Protein AF-A0A645E6X3-F1 (afdb_monomer_lite)

Secondary structure (DSSP, 8-state):
--HHHHHHHHHHHHHHTT--HHHHHHHHTS-HHHHHHHHTTSS-GGGS-HHHHHHH-TT-----TT-EE-STT-EE--------------HHHHHHHHHH-SSS-HHHHHHHHHHHT-

Sequence (118 aa):
MDIYEQITNALKAEWQSGRTQQEIADRAGVTNPYINNLLSGKRRPESMKLETLLKLFPHAQIDLQGAQLVGDHAVQIQGGNSGTVNSAVSREWAVDRILADSELTDAEKIKIIRVLRK

InterPro domains:
  IPR001387 Cro/C1-type, helix-turn-helix domain [PF01381] (16-57)
  IPR001387 Cro/C1-type, helix-turn-helix domain [PS50943] (18-64)
  IPR001387 Cro/C1-type, helix-turn-helix domain [cd00093] (16-56)
  IPR010982 Lambda repressor-like, DNA-binding domain superfamily [G3DSA:1.10.260.40] (1-66)
  IPR010982 Lambda repressor-like, DNA-binding domain superfamily [SSF47413] (15-57)

Organism: NCBI:txid1076179

Foldseek 3Di:
DDPQVVLLVLLVVVVVVVDDLCVLQVQLVHDSVVSVCSNVVVDGCVPDDPSSSCSNCVPDDDDQVPFDDDDDPDTDRDDDPPDDPPPDPDLVVVLVVLVPDPVDDPVRSVVVVVVSVD

Radius of gyration: 20.45 Å; chains: 1; bounding box: 43×23×58 Å

pLDDT: mean 73.43, std 16.66, range [37.56, 92.69]

Structure (mmCIF, N/CA/C/O backbone):
data_AF-A0A645E6X3-F1
#
_entry.id   AF-A0A645E6X3-F1
#
loop_
_atom_site.group_PDB
_atom_site.id
_atom_site.type_symbol
_atom_site.label_atom_id
_atom_site.label_alt_id
_atom_site.label_comp_id
_atom_site.label_asym_id
_atom_site.label_entity_id
_atom_site.label_seq_id
_atom_site.pdbx_PDB_ins_code
_atom_site.Cartn_x
_atom_site.Cartn_y
_atom_site.Cartn_z
_atom_site.occupancy
_atom_site.B_iso_or_equiv
_atom_site.auth_seq_id
_atom_site.auth_comp_id
_atom_site.auth_asym_id
_atom_site.auth_atom_id
_atom_site.pdbx_PDB_model_num
ATOM 1 N N . MET A 1 1 ? 6.957 14.369 -6.172 1.00 54.31 1 MET A N 1
ATOM 2 C CA . MET A 1 1 ? 5.930 13.976 -5.187 1.00 54.31 1 MET A CA 1
ATOM 3 C C . MET A 1 1 ? 6.526 12.834 -4.390 1.00 54.31 1 MET A C 1
ATOM 5 O O . MET A 1 1 ? 7.044 11.915 -5.015 1.00 54.31 1 MET A O 1
ATOM 9 N N . ASP A 1 2 ? 6.559 12.935 -3.065 1.00 78.31 2 ASP A N 1
ATOM 10 C CA . ASP A 1 2 ? 7.221 11.933 -2.225 1.00 78.31 2 ASP A CA 1
ATOM 11 C C . ASP A 1 2 ? 6.454 10.595 -2.242 1.00 78.31 2 ASP A C 1
ATOM 13 O O . ASP A 1 2 ? 5.223 10.571 -2.320 1.00 78.31 2 ASP A O 1
ATOM 17 N N . ILE A 1 3 ? 7.166 9.465 -2.218 1.00 72.06 3 ILE A N 1
ATOM 18 C CA . ILE A 1 3 ? 6.549 8.130 -2.307 1.00 72.06 3 ILE A CA 1
ATOM 19 C C . ILE A 1 3 ? 5.659 7.844 -1.091 1.00 72.06 3 ILE A C 1
ATOM 21 O O . ILE A 1 3 ? 4.606 7.219 -1.219 1.00 72.06 3 ILE A O 1
ATOM 25 N N . TYR A 1 4 ? 6.022 8.358 0.086 1.00 79.25 4 TYR A N 1
ATOM 26 C CA . TYR A 1 4 ? 5.243 8.157 1.306 1.00 79.25 4 TYR A CA 1
ATOM 27 C C . TYR A 1 4 ? 3.954 8.985 1.307 1.00 79.25 4 TYR A C 1
ATOM 29 O O . TYR A 1 4 ? 2.915 8.514 1.787 1.00 79.25 4 TYR A O 1
ATOM 37 N N . GLU A 1 5 ? 3.976 10.176 0.705 1.00 78.31 5 GLU A N 1
ATOM 38 C CA . GLU A 1 5 ? 2.762 10.952 0.436 1.00 78.31 5 GLU A CA 1
ATOM 39 C C . GLU A 1 5 ? 1.829 10.211 -0.524 1.00 78.31 5 GLU A C 1
ATOM 41 O O . GLU A 1 5 ? 0.629 10.125 -0.262 1.00 78.31 5 GLU A O 1
ATOM 46 N N . GLN A 1 6 ? 2.366 9.611 -1.591 1.00 80.19 6 GLN A N 1
ATOM 47 C CA . GLN A 1 6 ? 1.572 8.820 -2.539 1.00 80.19 6 GLN A CA 1
ATOM 48 C C . GLN A 1 6 ? 0.901 7.621 -1.861 1.00 80.19 6 GLN A C 1
ATOM 50 O O . GLN A 1 6 ? -0.301 7.420 -2.030 1.00 80.19 6 GLN A O 1
ATOM 55 N N . ILE A 1 7 ? 1.638 6.878 -1.029 1.00 82.88 7 ILE A N 1
ATOM 56 C CA . ILE A 1 7 ? 1.099 5.749 -0.253 1.00 82.88 7 ILE A CA 1
ATOM 57 C C . ILE A 1 7 ? -0.028 6.213 0.677 1.00 82.88 7 ILE A C 1
ATOM 59 O O . ILE A 1 7 ? -1.085 5.584 0.756 1.00 82.88 7 ILE A O 1
ATOM 63 N N . THR A 1 8 ? 0.174 7.336 1.366 1.00 85.25 8 THR A N 1
ATOM 64 C CA . THR A 1 8 ? -0.823 7.891 2.292 1.00 85.25 8 THR A CA 1
ATOM 65 C C . THR A 1 8 ? -2.080 8.346 1.553 1.00 85.25 8 THR A C 1
ATOM 67 O O . THR A 1 8 ? -3.195 8.079 2.001 1.00 85.25 8 THR A O 1
ATOM 70 N N . ASN A 1 9 ? -1.918 9.008 0.408 1.00 85.00 9 ASN A N 1
ATOM 71 C CA . ASN A 1 9 ? -3.029 9.475 -0.415 1.00 85.00 9 ASN A CA 1
ATOM 72 C C . ASN A 1 9 ? -3.814 8.309 -1.019 1.00 85.00 9 ASN A C 1
ATOM 74 O O . ASN A 1 9 ? -5.042 8.330 -0.983 1.00 85.00 9 ASN A O 1
ATOM 78 N N . ALA A 1 10 ? -3.129 7.265 -1.491 1.00 84.69 10 ALA A N 1
ATOM 79 C CA . ALA A 1 10 ? -3.769 6.054 -1.992 1.00 84.69 10 ALA A CA 1
ATOM 80 C C . ALA A 1 10 ? -4.579 5.345 -0.894 1.00 84.69 10 ALA A C 1
ATOM 82 O O . ALA A 1 10 ? -5.733 4.982 -1.114 1.00 84.69 10 ALA A O 1
ATOM 83 N N . LEU A 1 11 ? -4.020 5.228 0.318 1.00 86.69 11 LEU A N 1
ATOM 84 C CA . LEU A 1 11 ? -4.722 4.647 1.466 1.00 86.69 11 LEU A CA 1
ATOM 85 C C . LEU A 1 11 ? -5.968 5.464 1.857 1.00 86.69 11 LEU A C 1
ATOM 87 O O . LEU A 1 11 ? -7.019 4.899 2.159 1.00 86.69 11 LEU A O 1
ATOM 91 N N . LYS A 1 12 ? -5.871 6.800 1.832 1.00 88.44 12 LYS A N 1
ATOM 92 C CA . LYS A 1 12 ? -7.009 7.696 2.096 1.00 88.44 12 LYS A CA 1
ATOM 93 C C . LYS A 1 12 ? -8.085 7.590 1.020 1.00 88.44 12 LYS A C 1
ATOM 95 O O . LYS A 1 12 ? -9.257 7.527 1.372 1.00 88.44 12 LYS A O 1
ATOM 100 N N . ALA A 1 13 ? -7.703 7.541 -0.255 1.00 85.94 13 ALA A N 1
ATOM 101 C CA . ALA A 1 13 ? -8.637 7.379 -1.366 1.00 85.94 13 ALA A CA 1
ATOM 102 C C . ALA A 1 13 ? -9.399 6.049 -1.262 1.00 85.94 13 ALA A C 1
ATOM 104 O O . ALA A 1 13 ? -10.610 5.999 -1.463 1.00 85.94 13 ALA A O 1
ATOM 105 N N . GLU A 1 14 ? -8.712 4.978 -0.868 1.00 82.31 14 GLU A N 1
ATOM 106 C CA . GLU A 1 14 ? -9.339 3.679 -0.656 1.00 82.31 14 GLU A CA 1
ATOM 107 C C . GLU A 1 14 ? -10.328 3.688 0.519 1.00 82.31 14 GLU A C 1
ATOM 109 O O . GLU A 1 14 ? -11.434 3.161 0.397 1.00 82.31 14 GLU A O 1
ATOM 114 N N . TRP A 1 15 ? -9.992 4.353 1.625 1.00 84.00 15 TRP A N 1
ATOM 115 C CA . TRP A 1 15 ? -10.933 4.558 2.729 1.00 84.00 15 TRP A CA 1
ATOM 116 C C . TRP A 1 15 ? -12.142 5.416 2.308 1.00 84.00 15 TRP A C 1
ATOM 118 O O . TRP A 1 15 ? -13.286 5.088 2.619 1.00 84.00 15 TRP A O 1
ATOM 128 N N . GLN A 1 16 ? -11.914 6.474 1.525 1.00 85.75 16 GLN A N 1
ATOM 129 C CA . GLN A 1 16 ? -12.970 7.334 0.976 1.00 85.75 16 GLN A CA 1
ATOM 130 C C . GLN A 1 16 ? -13.861 6.624 -0.051 1.00 85.75 16 GLN A C 1
ATOM 132 O O . GLN A 1 16 ? -15.012 7.015 -0.218 1.00 85.75 16 GLN A O 1
ATOM 137 N N . SER A 1 17 ? -13.375 5.558 -0.694 1.00 84.31 17 SER A N 1
ATOM 138 C CA . SER A 1 17 ? -14.178 4.732 -1.607 1.00 84.31 17 SER A CA 1
ATOM 139 C C . SER A 1 17 ? -15.247 3.884 -0.899 1.00 84.31 17 SER A C 1
ATOM 141 O O . SER A 1 17 ? -16.005 3.175 -1.557 1.00 84.31 17 SER A O 1
ATOM 143 N N . GLY A 1 18 ? -15.322 3.961 0.435 1.00 82.31 18 GLY A N 1
ATOM 144 C CA . GLY A 1 18 ? -16.346 3.309 1.250 1.00 82.31 18 GLY A CA 1
ATOM 145 C C . GLY A 1 18 ? -15.877 2.036 1.950 1.00 82.31 18 GLY A C 1
ATOM 146 O O . GLY A 1 18 ? -16.661 1.428 2.673 1.00 82.31 18 GLY A O 1
ATOM 147 N N . ARG A 1 19 ? -14.608 1.642 1.785 1.00 84.56 19 ARG A N 1
ATOM 148 C CA . ARG A 1 19 ? -14.029 0.527 2.543 1.00 84.56 19 ARG A CA 1
ATOM 149 C C . ARG A 1 19 ? -13.768 0.927 3.985 1.00 84.56 19 ARG A C 1
ATOM 151 O O . ARG A 1 19 ? -13.255 2.007 4.271 1.00 84.56 19 ARG A O 1
ATOM 158 N N . THR A 1 20 ? -14.063 0.029 4.908 1.00 89.75 20 THR A N 1
ATOM 159 C CA . THR A 1 20 ? -13.786 0.223 6.328 1.00 89.75 20 THR A CA 1
ATOM 160 C C . THR A 1 20 ? -12.300 0.029 6.635 1.00 89.75 20 THR A C 1
ATOM 162 O O . THR A 1 20 ? -11.573 -0.685 5.944 1.00 89.75 20 THR A O 1
ATOM 165 N N . GLN A 1 21 ? -11.834 0.632 7.733 1.00 89.19 21 GLN A N 1
ATOM 166 C CA . GLN A 1 21 ? -10.460 0.425 8.213 1.00 89.19 21 GLN A CA 1
ATOM 167 C C . GLN A 1 21 ? -10.190 -1.049 8.549 1.00 89.19 21 GLN A C 1
ATOM 169 O O . GLN A 1 21 ? -9.059 -1.503 8.395 1.00 89.19 21 GLN A O 1
ATOM 174 N N . GLN A 1 22 ? -11.223 -1.791 8.963 1.00 89.69 22 GLN A N 1
ATOM 175 C CA . GLN A 1 22 ? -11.131 -3.214 9.274 1.00 89.69 22 GLN A CA 1
ATOM 176 C C . GLN A 1 22 ? -10.864 -4.045 8.015 1.00 89.69 22 GLN A C 1
ATOM 178 O O . GLN A 1 22 ? -9.901 -4.797 7.993 1.00 89.69 22 GLN A O 1
ATOM 183 N N . GLU A 1 23 ? -11.625 -3.840 6.939 1.00 87.38 23 GLU A N 1
ATOM 184 C CA . GLU A 1 23 ? -11.429 -4.571 5.676 1.00 87.38 23 GLU A CA 1
ATOM 185 C C . GLU A 1 23 ? -10.048 -4.305 5.062 1.00 87.38 23 GLU A C 1
ATOM 187 O O . GLU A 1 23 ? -9.391 -5.209 4.541 1.00 87.38 23 GLU A O 1
ATOM 192 N N . ILE A 1 24 ? -9.580 -3.056 5.150 1.00 87.94 24 ILE A N 1
ATOM 193 C CA . ILE A 1 24 ? -8.237 -2.673 4.700 1.00 87.94 24 ILE A CA 1
ATOM 194 C C . ILE A 1 24 ? -7.171 -3.385 5.547 1.00 87.94 24 ILE A C 1
ATOM 196 O O . ILE A 1 24 ? -6.175 -3.868 5.002 1.00 87.94 24 ILE A O 1
ATOM 200 N N . ALA A 1 25 ? -7.384 -3.469 6.863 1.00 89.44 25 ALA A N 1
ATOM 201 C CA . ALA A 1 25 ? -6.480 -4.128 7.798 1.00 89.44 25 ALA A CA 1
ATOM 202 C C . ALA A 1 25 ? -6.416 -5.645 7.564 1.00 89.44 25 ALA A C 1
ATOM 204 O O . ALA A 1 25 ? -5.319 -6.194 7.450 1.00 89.44 25 ALA A O 1
ATOM 205 N N . ASP A 1 26 ? -7.572 -6.292 7.399 1.00 89.38 26 ASP A N 1
ATOM 206 C CA . ASP A 1 26 ? -7.695 -7.733 7.174 1.00 89.38 26 ASP A CA 1
ATOM 207 C C . ASP A 1 26 ? -7.002 -8.151 5.873 1.00 89.38 26 ASP A C 1
ATOM 209 O O . ASP A 1 26 ? -6.200 -9.086 5.864 1.00 89.38 26 ASP A O 1
ATOM 213 N N . ARG A 1 27 ? -7.206 -7.398 4.782 1.00 84.69 27 ARG A N 1
ATOM 214 C CA . ARG A 1 27 ? -6.509 -7.643 3.508 1.00 84.69 27 ARG A CA 1
ATOM 215 C C . ARG A 1 27 ? -4.991 -7.506 3.646 1.00 84.69 27 ARG A C 1
ATOM 217 O O . ARG A 1 27 ? -4.234 -8.277 3.060 1.00 84.69 27 ARG A O 1
ATOM 224 N N . ALA A 1 28 ? -4.540 -6.513 4.404 1.00 85.44 28 ALA A N 1
ATOM 225 C CA . ALA A 1 28 ? -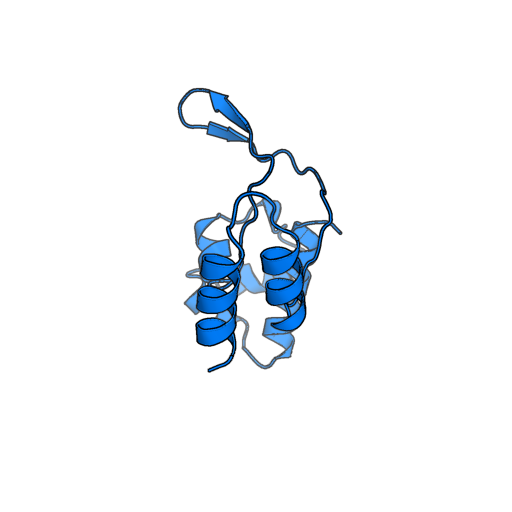3.122 -6.245 4.608 1.00 85.44 28 ALA A CA 1
ATOM 226 C C . ALA A 1 28 ? -2.462 -7.170 5.646 1.00 85.44 28 ALA A C 1
ATOM 228 O O . ALA A 1 28 ? -1.234 -7.169 5.770 1.00 85.44 28 ALA A O 1
ATOM 229 N N . GLY A 1 29 ? -3.252 -7.960 6.382 1.00 87.12 29 GLY A N 1
ATOM 230 C CA . GLY A 1 29 ? -2.777 -8.776 7.498 1.00 87.12 29 GLY A CA 1
ATOM 231 C C . GLY A 1 29 ? -2.222 -7.937 8.652 1.00 87.12 29 GLY A C 1
ATOM 232 O O . GLY A 1 29 ? -1.251 -8.337 9.293 1.00 87.12 29 GLY A O 1
ATOM 233 N N . VAL A 1 30 ? -2.786 -6.749 8.884 1.00 88.94 30 VAL A N 1
ATOM 234 C CA . VAL A 1 30 ? -2.402 -5.840 9.976 1.00 88.94 30 VAL A CA 1
ATOM 235 C C . VAL A 1 30 ? -3.591 -5.561 10.883 1.00 88.94 30 VAL A C 1
ATOM 237 O O . VAL A 1 30 ? -4.719 -5.936 10.592 1.00 88.94 30 VAL A O 1
ATOM 240 N N . THR A 1 31 ? -3.351 -4.901 12.011 1.00 91.25 31 THR A N 1
ATOM 241 C CA . THR A 1 31 ? -4.426 -4.561 12.946 1.00 91.25 31 THR A CA 1
ATOM 242 C C . THR A 1 31 ? -5.165 -3.294 12.506 1.00 91.25 31 THR A C 1
ATOM 244 O O . THR A 1 31 ? -4.594 -2.403 11.881 1.00 91.25 31 THR A O 1
ATOM 247 N N . ASN A 1 32 ? -6.436 -3.153 12.875 1.00 90.94 32 ASN A N 1
ATOM 248 C CA . ASN A 1 32 ? -7.203 -1.932 12.605 1.00 90.94 32 ASN A CA 1
ATOM 249 C C . ASN A 1 32 ? -6.532 -0.651 13.166 1.00 90.94 32 ASN A C 1
ATOM 251 O O . ASN A 1 32 ? -6.369 0.311 12.409 1.00 90.94 32 ASN A O 1
ATOM 255 N N . PRO A 1 33 ? -5.986 -0.644 14.405 1.00 92.69 33 PRO A N 1
ATOM 256 C CA . PRO A 1 33 ? -5.196 0.484 14.901 1.00 92.69 33 PRO A CA 1
ATOM 257 C C . PRO A 1 33 ? -3.978 0.819 14.034 1.00 92.69 33 PRO A C 1
ATOM 259 O O . PRO A 1 33 ? -3.565 1.975 13.980 1.00 92.69 33 PRO A O 1
ATOM 262 N N . TYR A 1 34 ? -3.388 -0.162 13.344 1.00 89.94 34 TYR A N 1
ATOM 263 C CA . TYR A 1 34 ? -2.281 0.082 12.423 1.00 89.94 34 TYR A CA 1
ATOM 264 C C . TYR A 1 34 ? -2.725 0.954 11.241 1.00 89.94 34 TYR A C 1
ATOM 266 O O . TYR A 1 34 ? -2.075 1.957 10.946 1.00 89.94 34 TYR A O 1
ATOM 274 N N . ILE A 1 35 ? -3.862 0.626 10.620 1.00 90.56 35 ILE A N 1
ATOM 275 C CA . ILE A 1 35 ? -4.459 1.424 9.538 1.00 90.56 35 ILE A CA 1
ATOM 276 C C . ILE A 1 35 ? -4.894 2.799 10.048 1.00 90.56 35 ILE A C 1
ATOM 278 O O . ILE A 1 35 ? -4.601 3.811 9.413 1.00 90.56 35 ILE A O 1
ATOM 282 N N . ASN A 1 36 ? -5.512 2.865 11.228 1.00 91.31 36 ASN A N 1
ATOM 283 C CA . ASN A 1 36 ? -5.902 4.129 11.850 1.00 91.31 36 ASN A CA 1
ATOM 284 C C . ASN A 1 36 ? -4.699 5.063 12.086 1.00 91.31 36 ASN A C 1
ATOM 286 O O . ASN A 1 36 ? -4.749 6.258 11.785 1.00 91.31 36 ASN A O 1
ATOM 290 N N . ASN A 1 37 ? -3.585 4.514 12.578 1.00 91.44 37 ASN A N 1
ATOM 291 C CA . ASN A 1 37 ? -2.356 5.268 12.811 1.00 91.44 37 ASN A CA 1
ATOM 292 C C . ASN A 1 37 ? -1.699 5.747 11.507 1.00 91.44 37 ASN A C 1
ATOM 294 O O . ASN A 1 37 ? -1.102 6.821 11.500 1.00 91.44 37 ASN A O 1
ATOM 298 N N . LEU A 1 38 ? -1.820 4.989 10.413 1.00 88.56 38 LEU A N 1
ATOM 299 C CA . LEU A 1 38 ? -1.365 5.424 9.087 1.00 88.56 38 LEU A CA 1
ATOM 300 C C . LEU A 1 38 ? -2.239 6.552 8.530 1.00 88.56 38 LEU A C 1
ATOM 302 O O . LEU A 1 38 ? -1.718 7.568 8.080 1.00 88.56 38 LEU A O 1
ATOM 306 N N . LEU A 1 39 ? -3.565 6.414 8.611 1.00 87.50 39 LEU A N 1
ATOM 307 C CA . LEU A 1 39 ? -4.510 7.428 8.129 1.00 87.50 39 LEU A CA 1
ATOM 308 C C . LEU A 1 39 ? -4.396 8.750 8.900 1.00 87.50 39 LEU A C 1
ATOM 310 O O . LEU A 1 39 ? -4.492 9.824 8.304 1.00 87.50 39 LEU A O 1
ATOM 314 N N . SER A 1 40 ? -4.169 8.671 10.214 1.00 88.25 40 SER A N 1
ATOM 315 C CA . SER A 1 40 ? -3.975 9.833 11.091 1.00 88.25 40 SER A CA 1
ATOM 316 C C . SER A 1 40 ? -2.561 10.421 11.046 1.00 88.25 40 SER A C 1
ATOM 318 O O . SER A 1 40 ? -2.323 11.460 11.657 1.00 88.25 40 SER A O 1
ATOM 320 N N . GLY A 1 41 ? -1.614 9.773 10.359 1.00 84.31 41 GLY A N 1
ATOM 321 C CA . GLY A 1 41 ? -0.219 10.215 10.279 1.00 84.31 41 GLY A CA 1
ATOM 322 C C . GLY A 1 41 ? 0.606 9.984 11.552 1.00 84.31 41 GLY A C 1
ATOM 323 O O . GLY A 1 41 ? 1.779 10.347 11.590 1.00 84.31 41 GLY A O 1
ATOM 324 N N . LYS A 1 42 ? 0.040 9.344 12.587 1.00 86.75 42 LYS A N 1
ATOM 325 C CA . LYS A 1 42 ? 0.782 8.931 13.796 1.00 86.75 42 LYS A CA 1
ATOM 326 C C . LYS A 1 42 ? 1.867 7.904 13.484 1.00 86.75 42 LYS A C 1
ATOM 328 O O . LYS A 1 42 ? 2.870 7.828 14.189 1.00 86.75 42 LYS A O 1
ATOM 333 N N . ARG A 1 43 ? 1.661 7.098 12.440 1.00 85.19 43 ARG A N 1
ATOM 334 C CA . ARG A 1 43 ? 2.644 6.152 11.918 1.00 85.19 43 ARG A CA 1
ATOM 335 C C . ARG A 1 43 ? 3.054 6.567 10.513 1.00 85.19 43 ARG A C 1
ATOM 337 O O . ARG A 1 43 ? 2.201 6.779 9.658 1.00 85.19 43 ARG A O 1
ATOM 344 N N . ARG A 1 44 ? 4.365 6.618 10.269 1.00 83.50 44 ARG A N 1
ATOM 345 C CA . ARG A 1 44 ? 4.912 6.904 8.941 1.00 83.50 44 ARG A CA 1
ATOM 346 C C . ARG A 1 44 ? 4.898 5.655 8.052 1.00 83.50 44 ARG A C 1
ATOM 348 O O . ARG A 1 44 ? 5.293 4.586 8.539 1.00 83.50 44 ARG A O 1
ATOM 355 N N . PRO A 1 45 ? 4.525 5.773 6.763 1.00 82.12 45 PRO A N 1
ATOM 356 C CA . PRO A 1 45 ? 4.605 4.677 5.794 1.00 82.12 45 PRO A CA 1
ATOM 357 C C . PRO A 1 45 ? 6.028 4.124 5.619 1.00 82.12 45 PRO A C 1
ATOM 359 O O . PRO A 1 45 ? 6.178 2.944 5.338 1.00 82.12 45 PRO A O 1
ATOM 362 N N . GLU A 1 46 ? 7.057 4.935 5.886 1.00 81.00 46 GLU A N 1
ATOM 363 C CA . GLU A 1 46 ? 8.481 4.546 5.952 1.00 81.00 46 GLU A CA 1
ATOM 364 C C . GLU A 1 46 ? 8.736 3.300 6.820 1.00 81.00 46 GLU A C 1
ATOM 366 O O . GLU A 1 46 ? 9.618 2.497 6.542 1.00 81.00 46 GLU A O 1
ATOM 371 N N . SER A 1 47 ? 7.950 3.130 7.888 1.00 78.62 47 SER A N 1
ATOM 372 C CA . SER A 1 47 ? 8.081 2.025 8.849 1.00 78.62 47 SER A CA 1
ATOM 373 C C . SER A 1 47 ? 7.264 0.778 8.480 1.00 78.62 47 SER A C 1
ATOM 375 O O . SER A 1 47 ? 7.113 -0.138 9.299 1.00 78.62 47 SER A O 1
ATOM 377 N N . MET A 1 48 ? 6.649 0.771 7.295 1.00 82.56 48 MET A N 1
ATOM 378 C CA . MET A 1 48 ? 5.822 -0.324 6.804 1.00 82.56 48 MET A CA 1
ATOM 379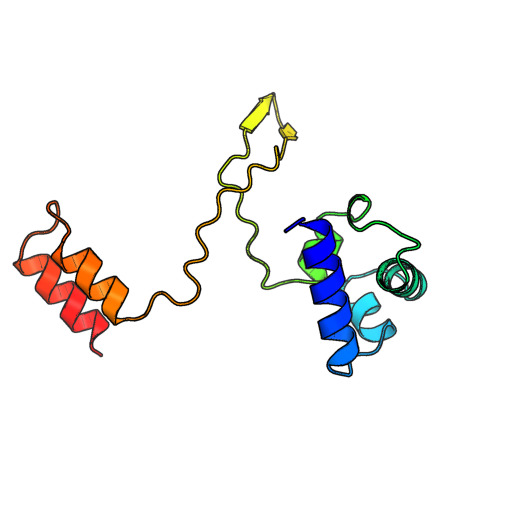 C C . MET A 1 48 ? 6.696 -1.413 6.187 1.00 82.56 48 MET A C 1
ATOM 381 O O . MET A 1 48 ? 7.619 -1.141 5.426 1.00 82.56 48 MET A O 1
ATOM 385 N N . LYS A 1 49 ? 6.376 -2.676 6.478 1.00 83.44 49 LYS A N 1
ATOM 386 C CA . LYS A 1 49 ? 7.003 -3.803 5.784 1.00 83.44 49 LYS A CA 1
ATOM 387 C C . LYS A 1 49 ? 6.584 -3.802 4.315 1.00 83.44 49 LYS A C 1
ATOM 389 O O . LYS A 1 49 ? 5.407 -3.607 4.016 1.00 83.44 49 LYS A O 1
ATOM 394 N N . LEU A 1 50 ? 7.515 -4.128 3.420 1.00 79.06 50 LEU A N 1
ATOM 395 C CA . LEU A 1 50 ? 7.229 -4.258 1.989 1.00 79.06 50 LEU A CA 1
ATOM 396 C C . LEU A 1 50 ? 6.091 -5.256 1.717 1.00 79.06 50 LEU A C 1
ATOM 398 O O . LEU A 1 50 ? 5.218 -4.989 0.903 1.00 79.06 50 LEU A O 1
ATOM 402 N N . GLU A 1 51 ? 6.040 -6.362 2.461 1.00 81.12 51 GLU A N 1
ATOM 403 C CA . GLU A 1 51 ? 4.944 -7.336 2.375 1.00 81.12 51 GLU A CA 1
ATOM 404 C C . GLU A 1 51 ? 3.570 -6.694 2.635 1.00 81.12 51 GLU A C 1
ATOM 406 O O . GLU A 1 51 ? 2.623 -6.916 1.884 1.00 81.12 51 GLU A O 1
ATOM 411 N N . THR A 1 52 ? 3.458 -5.863 3.675 1.00 84.50 52 THR A N 1
ATOM 412 C CA . THR A 1 52 ? 2.222 -5.137 3.993 1.00 84.50 52 THR A CA 1
ATOM 413 C C . THR A 1 52 ? 1.861 -4.151 2.885 1.00 84.50 52 THR A C 1
ATOM 415 O O . THR A 1 52 ? 0.690 -4.046 2.527 1.00 84.50 52 THR A O 1
ATOM 418 N N . LEU A 1 53 ? 2.854 -3.461 2.317 1.00 83.06 53 LEU A N 1
ATOM 419 C CA . LEU A 1 53 ? 2.649 -2.533 1.206 1.00 83.06 53 LEU A CA 1
ATOM 420 C C . LEU A 1 53 ? 2.082 -3.254 -0.025 1.00 83.06 53 LEU A C 1
ATOM 422 O O . LEU A 1 53 ? 1.086 -2.810 -0.589 1.00 83.06 53 LEU A O 1
ATOM 426 N N . LEU A 1 54 ? 2.670 -4.391 -0.400 1.00 81.69 54 LEU A N 1
ATOM 427 C CA . LEU A 1 54 ? 2.224 -5.190 -1.543 1.00 81.69 54 LEU A CA 1
ATOM 428 C C . LEU A 1 54 ? 0.819 -5.769 -1.336 1.00 81.69 54 LEU A C 1
ATOM 430 O O . LEU A 1 54 ? 0.037 -5.836 -2.279 1.00 81.69 54 LEU A O 1
ATOM 434 N N . LYS A 1 55 ? 0.459 -6.142 -0.102 1.00 84.31 55 LYS A N 1
ATOM 435 C CA . LYS A 1 55 ? -0.908 -6.585 0.219 1.00 84.31 55 LYS A CA 1
ATOM 436 C C . LYS A 1 55 ? -1.927 -5.443 0.192 1.00 84.31 55 LYS A C 1
ATOM 438 O O . LYS A 1 55 ? -3.075 -5.661 -0.191 1.00 84.31 55 LYS A O 1
ATOM 443 N N . LEU A 1 56 ? -1.531 -4.235 0.603 1.00 81.81 56 LEU A N 1
ATOM 444 C CA . LEU A 1 56 ? -2.383 -3.042 0.528 1.00 81.81 56 LEU A CA 1
ATOM 445 C C . LEU A 1 56 ? -2.614 -2.603 -0.918 1.00 81.81 56 LEU A C 1
ATOM 447 O O . LEU A 1 56 ? -3.733 -2.248 -1.279 1.00 81.81 56 LEU A O 1
ATOM 451 N N . PHE A 1 57 ? -1.577 -2.670 -1.747 1.00 82.25 57 PHE A N 1
ATOM 452 C CA . PHE A 1 57 ? -1.615 -2.213 -3.129 1.00 82.25 57 PHE A CA 1
ATOM 453 C C . PHE A 1 57 ? -1.174 -3.338 -4.078 1.00 82.25 57 PHE A C 1
ATOM 455 O O . PHE A 1 57 ? -0.095 -3.264 -4.662 1.00 82.25 57 PHE A O 1
ATOM 462 N N . PRO A 1 58 ? -2.005 -4.378 -4.279 1.00 74.19 58 PRO A N 1
ATOM 463 C CA . PRO A 1 58 ? -1.630 -5.554 -5.072 1.00 74.19 58 PRO A CA 1
ATOM 464 C C . PRO A 1 58 ? -1.397 -5.247 -6.557 1.00 74.19 58 PRO A C 1
ATOM 466 O O . PRO A 1 58 ? -0.758 -6.024 -7.260 1.00 74.19 58 PRO A O 1
ATOM 469 N N . HIS A 1 59 ? -1.910 -4.114 -7.039 1.00 73.56 59 HIS A N 1
ATOM 470 C CA . HIS A 1 59 ? -1.710 -3.632 -8.405 1.00 73.56 59 HIS A CA 1
ATOM 471 C C . HIS A 1 59 ? -0.672 -2.506 -8.497 1.00 73.56 59 HIS A C 1
ATOM 473 O O . HIS A 1 59 ? -0.512 -1.921 -9.566 1.00 73.56 59 HIS A O 1
ATOM 479 N N . ALA A 1 60 ? 0.016 -2.168 -7.400 1.00 68.00 60 ALA A N 1
ATOM 480 C CA . ALA A 1 60 ? 1.086 -1.184 -7.457 1.00 68.00 60 ALA A CA 1
ATOM 481 C C . ALA A 1 60 ? 2.269 -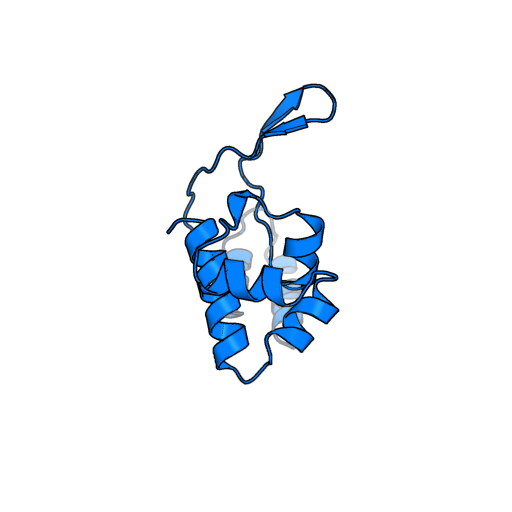1.749 -8.244 1.00 68.00 60 ALA A C 1
ATOM 483 O O . ALA A 1 60 ? 2.784 -2.826 -7.943 1.00 68.00 60 ALA A O 1
ATOM 484 N N . GLN A 1 61 ? 2.718 -0.993 -9.240 1.00 62.88 61 GLN A N 1
ATOM 485 C CA . GLN A 1 61 ? 3.981 -1.251 -9.911 1.00 62.88 61 GLN A CA 1
ATOM 486 C C . GLN A 1 61 ? 5.080 -0.517 -9.150 1.00 62.88 61 GLN A C 1
ATOM 488 O O . GLN A 1 61 ? 5.052 0.707 -9.031 1.00 62.88 61 GLN A O 1
ATOM 493 N N . ILE A 1 62 ? 6.027 -1.277 -8.605 1.00 66.19 62 ILE A N 1
ATOM 494 C CA . ILE A 1 62 ? 7.243 -0.712 -8.029 1.00 66.19 62 ILE A CA 1
ATOM 495 C C . ILE A 1 62 ? 8.238 -0.574 -9.172 1.00 66.19 62 ILE A C 1
ATOM 497 O O . ILE A 1 62 ? 8.770 -1.573 -9.657 1.00 66.19 62 ILE A O 1
ATOM 501 N N . ASP A 1 63 ? 8.469 0.659 -9.609 1.00 61.22 63 ASP A N 1
ATOM 502 C CA . ASP A 1 63 ? 9.547 0.941 -10.543 1.00 61.22 63 ASP A CA 1
ATOM 503 C C . ASP A 1 63 ? 10.872 1.022 -9.773 1.00 61.22 63 ASP A C 1
ATOM 505 O O . ASP A 1 63 ? 11.073 1.901 -8.933 1.00 61.22 63 ASP A O 1
ATOM 509 N N . LEU A 1 64 ? 11.751 0.052 -10.023 1.00 63.50 64 LEU A N 1
ATOM 510 C CA . LEU A 1 64 ? 13.087 -0.033 -9.430 1.00 63.50 64 LEU A CA 1
ATOM 511 C C . LEU A 1 64 ? 14.174 0.506 -10.372 1.00 63.50 64 LEU A C 1
ATOM 513 O O . LEU A 1 64 ? 15.356 0.251 -10.136 1.00 63.50 64 LEU A O 1
ATOM 517 N N . GLN A 1 65 ? 13.815 1.226 -11.441 1.00 49.78 65 GLN A N 1
ATOM 518 C CA . GLN A 1 65 ? 14.781 1.869 -12.333 1.00 49.78 65 GLN A CA 1
ATOM 519 C C . GLN A 1 65 ? 15.631 2.888 -11.552 1.00 49.78 65 GLN A C 1
ATOM 521 O O . GLN A 1 65 ? 15.214 4.013 -11.292 1.00 49.78 65 GLN A O 1
ATOM 526 N N . GLY A 1 66 ? 16.828 2.462 -11.136 1.00 50.22 66 GLY A N 1
ATOM 527 C CA . GLY A 1 66 ? 17.748 3.233 -10.290 1.00 50.22 66 GLY A CA 1
ATOM 528 C C . GLY A 1 66 ? 18.184 2.527 -9.001 1.00 50.22 66 GLY A C 1
ATOM 529 O O . GLY A 1 66 ? 19.069 3.028 -8.312 1.00 50.22 66 GLY A O 1
ATOM 530 N N . ALA A 1 67 ? 17.621 1.359 -8.675 1.00 49.22 67 ALA A N 1
ATOM 531 C CA . ALA A 1 67 ? 18.102 0.54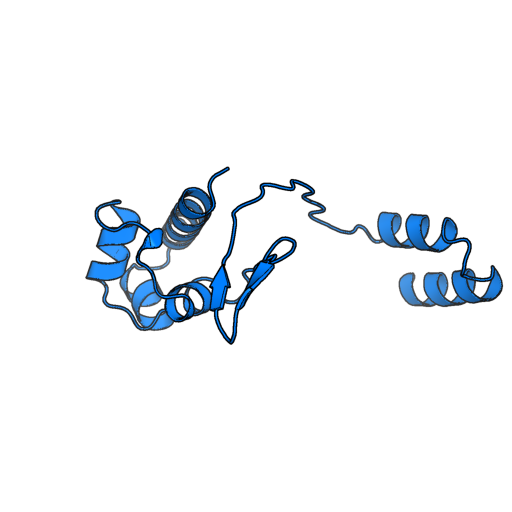4 -7.564 1.00 49.22 67 ALA A CA 1
ATOM 532 C C . ALA A 1 67 ? 19.510 0.008 -7.879 1.00 49.22 67 ALA A C 1
ATOM 534 O O . ALA A 1 67 ? 19.692 -0.798 -8.792 1.00 49.22 67 ALA A O 1
ATOM 535 N N . GLN A 1 68 ? 20.511 0.460 -7.123 1.00 44.44 68 GLN A N 1
ATOM 536 C CA . GLN A 1 68 ? 21.849 -0.121 -7.161 1.00 44.44 68 GLN A CA 1
ATOM 537 C C . GLN A 1 68 ? 21.923 -1.282 -6.166 1.00 44.44 68 GLN A C 1
ATOM 539 O O . GLN A 1 68 ? 21.495 -1.174 -5.014 1.00 44.44 68 GLN A O 1
ATOM 544 N N . LEU A 1 69 ? 22.470 -2.409 -6.620 1.00 43.41 69 LEU A N 1
ATOM 545 C CA . LEU A 1 69 ? 22.868 -3.500 -5.737 1.00 43.41 69 LEU A CA 1
ATOM 546 C C . LEU A 1 69 ? 24.052 -3.003 -4.905 1.00 43.41 69 LEU A C 1
ATOM 548 O O . LEU A 1 69 ? 25.122 -2.738 -5.452 1.00 43.41 69 LEU A O 1
ATOM 552 N N . VAL A 1 70 ? 23.861 -2.852 -3.596 1.00 40.94 70 VAL A N 1
ATOM 553 C CA . VAL A 1 70 ? 24.934 -2.456 -2.681 1.00 40.94 70 VAL A CA 1
ATOM 554 C C . VAL A 1 70 ? 25.339 -3.697 -1.897 1.00 40.94 70 VAL A C 1
ATOM 556 O O . VAL A 1 70 ? 24.853 -3.954 -0.802 1.00 40.94 70 VAL A O 1
ATOM 559 N N . GLY A 1 71 ? 26.229 -4.487 -2.503 1.00 45.69 71 GLY A N 1
ATOM 560 C CA . GLY A 1 71 ? 26.813 -5.694 -1.910 1.00 45.69 71 GLY A CA 1
ATOM 561 C C . GLY A 1 71 ? 25.962 -6.964 -2.026 1.00 45.69 71 GLY A C 1
ATOM 562 O O . GLY A 1 71 ? 24.909 -6.984 -2.667 1.00 45.69 71 GLY A O 1
ATOM 563 N N . ASP A 1 72 ? 26.449 -8.042 -1.404 1.00 47.59 72 ASP A N 1
ATOM 564 C CA . ASP A 1 72 ? 25.769 -9.339 -1.362 1.00 47.59 72 ASP A CA 1
ATOM 565 C C . ASP A 1 72 ? 24.442 -9.221 -0.597 1.00 47.59 72 ASP A C 1
ATOM 567 O O . ASP A 1 72 ? 24.406 -9.089 0.626 1.00 47.59 72 ASP A O 1
ATOM 571 N N . HIS A 1 73 ? 23.342 -9.306 -1.346 1.00 42.31 73 HIS A N 1
ATOM 572 C CA . HIS A 1 73 ? 21.958 -9.410 -0.867 1.00 42.31 73 HIS A CA 1
ATOM 573 C C . HIS A 1 73 ? 21.321 -8.159 -0.233 1.00 42.31 73 HIS A C 1
ATOM 575 O O . HIS A 1 73 ? 20.260 -8.280 0.382 1.00 42.31 73 HIS A O 1
ATOM 581 N N . ALA A 1 74 ? 21.877 -6.957 -0.422 1.00 37.88 74 ALA A N 1
ATOM 582 C CA . ALA A 1 74 ? 21.224 -5.718 0.008 1.00 37.88 74 ALA A CA 1
ATOM 583 C C . ALA A 1 74 ? 20.854 -4.815 -1.182 1.00 37.88 74 ALA A C 1
ATOM 585 O O . ALA A 1 74 ? 21.699 -4.345 -1.944 1.00 37.88 74 ALA A O 1
ATOM 586 N N . VAL A 1 75 ? 19.551 -4.557 -1.328 1.00 43.28 75 VAL A N 1
ATOM 587 C CA . VAL A 1 75 ? 19.018 -3.573 -2.277 1.00 43.28 75 VAL A CA 1
ATOM 588 C C . VAL A 1 75 ? 18.912 -2.234 -1.552 1.00 43.28 75 VAL A C 1
ATOM 590 O O . VAL A 1 75 ? 18.118 -2.099 -0.619 1.00 43.28 75 VAL A O 1
ATOM 593 N N . GLN A 1 76 ? 19.695 -1.240 -1.976 1.00 42.78 76 GLN A N 1
ATOM 594 C CA . GLN A 1 76 ? 19.506 0.147 -1.555 1.00 42.78 76 GLN A CA 1
ATOM 595 C C . GLN A 1 76 ? 18.664 0.870 -2.610 1.00 42.78 76 GLN A C 1
ATOM 597 O O . GLN A 1 76 ? 19.070 1.029 -3.760 1.00 42.78 76 GLN A O 1
ATOM 602 N N . ILE A 1 77 ? 17.465 1.306 -2.216 1.00 52.06 77 ILE A N 1
ATOM 603 C CA . ILE A 1 77 ? 16.602 2.135 -3.061 1.00 52.06 77 ILE A CA 1
ATOM 604 C C . ILE A 1 77 ? 16.997 3.590 -2.819 1.00 52.06 77 ILE A C 1
ATOM 606 O O . ILE A 1 77 ? 16.595 4.200 -1.828 1.00 52.06 77 ILE A O 1
ATOM 610 N N . GLN A 1 78 ? 17.814 4.143 -3.711 1.00 46.66 78 GLN A N 1
ATOM 611 C CA . GLN A 1 78 ? 18.124 5.565 -3.712 1.00 46.66 78 GLN A CA 1
ATOM 612 C C . GLN A 1 78 ? 17.065 6.261 -4.570 1.00 46.66 78 GLN A C 1
ATOM 614 O O . GLN A 1 78 ? 17.023 6.077 -5.783 1.00 46.66 78 GLN A O 1
ATOM 619 N N . GLY A 1 79 ? 16.147 6.984 -3.922 1.00 37.56 79 GLY A N 1
ATOM 620 C CA . GLY A 1 79 ? 15.007 7.638 -4.568 1.00 37.56 79 GLY A CA 1
ATOM 621 C C . GLY A 1 79 ? 15.437 8.721 -5.559 1.00 37.56 79 GLY A C 1
ATOM 622 O O . GLY A 1 79 ? 15.492 9.898 -5.215 1.00 37.56 79 GLY A O 1
ATOM 623 N N . GLY A 1 80 ? 15.733 8.320 -6.792 1.00 42.16 80 GLY A N 1
ATOM 624 C CA . GLY A 1 80 ? 15.867 9.205 -7.939 1.00 42.16 80 GLY A CA 1
ATOM 625 C C . GLY A 1 80 ? 14.494 9.427 -8.558 1.00 42.16 80 GLY A C 1
ATOM 626 O O . GLY A 1 80 ? 13.916 8.518 -9.142 1.00 42.16 80 GLY A O 1
ATOM 627 N N . ASN A 1 81 ? 13.954 10.637 -8.429 1.00 45.91 81 ASN A N 1
ATOM 628 C CA . ASN A 1 81 ? 12.716 11.022 -9.099 1.00 45.91 81 ASN A CA 1
ATOM 629 C C . ASN A 1 81 ? 12.986 11.215 -10.603 1.00 45.91 81 ASN A C 1
ATOM 631 O O . ASN A 1 81 ? 13.168 12.342 -11.058 1.00 45.91 81 ASN A O 1
ATOM 635 N N . SER A 1 82 ? 13.042 10.124 -11.370 1.00 42.97 82 SER A N 1
ATOM 636 C CA . SER A 1 82 ? 12.999 10.181 -12.834 1.00 42.97 82 SER A CA 1
ATOM 637 C C . SER A 1 82 ? 11.539 10.147 -13.270 1.00 42.97 82 SER A C 1
ATOM 639 O O . SER A 1 82 ? 10.917 9.096 -13.399 1.00 42.97 82 SER A O 1
ATOM 641 N N . GLY A 1 83 ? 10.942 11.328 -13.406 1.00 39.22 83 GLY A N 1
ATOM 642 C CA . GLY A 1 83 ? 9.573 11.454 -13.881 1.00 39.22 83 GLY A CA 1
ATOM 643 C C . GLY A 1 83 ? 9.488 11.156 -15.375 1.00 39.22 83 GLY A C 1
ATOM 644 O O . GLY A 1 83 ? 9.895 11.973 -16.195 1.00 39.22 83 GLY A O 1
ATOM 645 N N . THR A 1 84 ? 8.886 10.032 -15.752 1.00 39.22 84 THR A N 1
ATOM 646 C CA . THR A 1 84 ? 8.177 9.914 -17.034 1.00 39.22 84 THR A CA 1
ATOM 647 C C . THR A 1 84 ? 6.908 9.103 -16.808 1.00 39.22 84 THR A C 1
ATOM 649 O O . THR A 1 84 ? 6.890 7.880 -16.894 1.00 39.22 84 THR A O 1
ATOM 652 N N . VAL A 1 85 ? 5.824 9.805 -16.475 1.00 39.50 85 VAL A N 1
ATOM 653 C CA . VAL A 1 85 ? 4.484 9.221 -16.376 1.00 39.50 85 VAL A CA 1
ATOM 654 C C . VAL A 1 85 ? 3.950 9.035 -17.796 1.00 39.50 85 VAL A C 1
ATOM 656 O O . VAL A 1 85 ? 3.314 9.931 -18.340 1.00 39.50 85 VAL A O 1
ATOM 659 N N . ASN A 1 86 ? 4.202 7.878 -18.409 1.00 45.50 86 ASN A N 1
ATOM 660 C CA . ASN A 1 86 ? 3.436 7.432 -19.578 1.00 45.50 86 ASN A CA 1
ATOM 661 C C . ASN A 1 86 ? 2.221 6.629 -19.096 1.00 45.50 86 ASN A C 1
ATOM 663 O O . ASN A 1 86 ? 2.132 5.415 -19.272 1.00 45.50 86 ASN A O 1
ATOM 667 N N . SER A 1 87 ? 1.288 7.318 -18.436 1.00 44.22 87 SER A N 1
ATOM 668 C CA . SER A 1 87 ? -0.028 6.754 -18.142 1.00 44.22 87 SER A CA 1
ATOM 669 C C . SER A 1 87 ? -0.835 6.719 -19.437 1.00 44.22 87 SER A C 1
ATOM 671 O O . SER A 1 87 ? -1.156 7.766 -19.989 1.00 44.22 87 SER A O 1
ATOM 673 N N . ALA A 1 88 ? -1.154 5.499 -19.872 1.00 49.56 88 ALA A N 1
ATOM 674 C CA . ALA A 1 88 ? -1.756 5.120 -21.150 1.00 49.56 88 ALA A CA 1
ATOM 675 C C . ALA A 1 88 ? -0.775 5.148 -22.332 1.00 49.56 88 ALA A C 1
ATOM 677 O O . ALA A 1 88 ? -0.642 6.128 -23.060 1.00 49.56 88 ALA A O 1
ATOM 678 N N . VAL A 1 89 ? -0.144 3.998 -22.584 1.00 54.19 89 VAL A N 1
ATOM 679 C CA . VAL A 1 89 ? 0.314 3.680 -23.936 1.00 54.19 89 VAL A CA 1
ATOM 680 C C . VAL A 1 89 ? -0.936 3.533 -24.801 1.00 54.19 89 VAL A C 1
ATOM 682 O O . VAL A 1 89 ? -1.536 2.461 -24.876 1.00 54.19 89 VAL A O 1
ATOM 685 N N . SER A 1 90 ? -1.381 4.636 -25.398 1.00 64.44 90 SER A N 1
ATOM 686 C CA . SER A 1 90 ? -2.426 4.603 -26.414 1.00 64.44 90 SER A CA 1
ATOM 687 C C . SER A 1 90 ? -1.955 3.720 -27.568 1.00 64.44 90 SER A C 1
ATOM 689 O O . SER A 1 90 ? -0.768 3.684 -27.905 1.00 64.44 90 SER A O 1
ATOM 691 N N . ARG A 1 91 ? -2.881 2.984 -28.181 1.00 61.75 91 ARG A N 1
ATOM 692 C CA . ARG A 1 91 ? -2.609 2.087 -29.316 1.00 61.75 91 ARG A CA 1
ATOM 693 C C . ARG A 1 91 ? -1.864 2.817 -30.442 1.00 61.75 91 ARG A C 1
ATOM 695 O O . ARG A 1 91 ? -1.019 2.236 -31.113 1.00 61.75 91 ARG A O 1
ATOM 702 N N . GLU A 1 92 ? -2.139 4.106 -30.578 1.00 68.88 92 GLU A N 1
ATOM 703 C CA . GLU A 1 92 ? -1.524 5.058 -31.495 1.00 68.88 92 GLU A CA 1
ATOM 704 C C . GLU A 1 92 ? -0.035 5.278 -31.180 1.00 68.88 92 GLU A C 1
ATOM 706 O O . GLU A 1 92 ? 0.797 5.153 -32.073 1.00 68.88 92 GLU A O 1
ATOM 711 N N . TRP A 1 93 ? 0.328 5.465 -29.905 1.00 71.31 93 TRP A N 1
ATOM 712 C CA . TRP A 1 93 ? 1.730 5.590 -29.475 1.00 71.31 93 TRP A CA 1
ATOM 713 C C . TRP A 1 93 ? 2.538 4.326 -29.782 1.00 71.31 93 TRP A C 1
ATOM 715 O O . TRP A 1 93 ? 3.693 4.401 -30.202 1.00 71.31 93 TRP A O 1
ATOM 725 N N . ALA A 1 94 ? 1.930 3.149 -29.594 1.00 70.50 94 ALA A N 1
ATOM 726 C CA . ALA A 1 94 ? 2.587 1.881 -29.898 1.00 70.50 94 ALA A CA 1
ATOM 727 C C . ALA A 1 94 ? 2.852 1.733 -31.404 1.00 70.50 94 ALA A C 1
ATOM 729 O O . ALA A 1 94 ? 3.932 1.294 -31.796 1.00 70.50 94 ALA A O 1
ATOM 730 N N . VAL A 1 95 ? 1.898 2.138 -32.248 1.00 75.25 95 VAL A N 1
ATOM 731 C CA . VAL A 1 95 ? 2.044 2.102 -33.710 1.00 75.25 95 VAL A CA 1
ATOM 732 C C . VAL A 1 95 ? 3.131 3.068 -34.186 1.00 75.25 95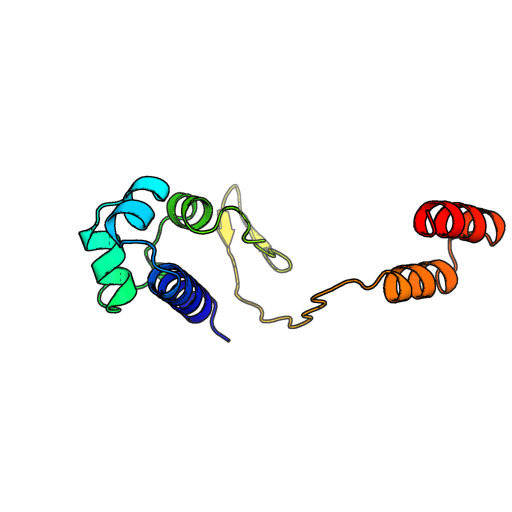 VAL A C 1
ATOM 734 O O . VAL A 1 95 ? 3.982 2.654 -34.973 1.00 75.25 95 VAL A O 1
ATOM 737 N N . ASP A 1 96 ? 3.163 4.301 -33.679 1.00 78.50 96 ASP A N 1
ATOM 738 C CA . ASP A 1 96 ? 4.170 5.295 -34.080 1.00 78.50 96 ASP A CA 1
ATOM 739 C C . ASP A 1 96 ? 5.591 4.850 -33.717 1.00 78.50 96 ASP A C 1
ATOM 741 O O . ASP A 1 96 ? 6.519 4.984 -34.517 1.00 78.50 96 ASP A O 1
ATOM 745 N N . ARG A 1 97 ? 5.762 4.232 -32.543 1.00 77.88 97 ARG A N 1
ATOM 746 C CA . ARG A 1 97 ? 7.058 3.708 -32.104 1.00 77.88 97 ARG A CA 1
ATOM 747 C C . ARG A 1 97 ? 7.529 2.517 -32.943 1.00 77.88 97 ARG A C 1
ATOM 749 O O . ARG A 1 97 ? 8.706 2.452 -33.274 1.00 77.88 97 ARG A O 1
ATOM 756 N N . ILE A 1 98 ? 6.624 1.613 -33.327 1.00 79.50 98 ILE A N 1
ATOM 757 C CA . ILE A 1 98 ? 6.941 0.478 -34.216 1.00 79.50 98 ILE A CA 1
ATOM 758 C C . ILE A 1 98 ? 7.331 0.969 -35.614 1.00 79.50 98 ILE A C 1
ATOM 760 O O . ILE A 1 98 ? 8.231 0.415 -36.240 1.00 79.50 98 ILE A O 1
ATOM 764 N N . LEU A 1 99 ? 6.665 2.009 -36.119 1.00 78.94 99 LEU A N 1
ATOM 765 C CA . LEU A 1 99 ? 6.973 2.577 -37.431 1.00 78.94 99 LEU A CA 1
ATOM 766 C C . LEU A 1 99 ? 8.324 3.301 -37.448 1.00 78.94 99 LEU A C 1
ATOM 768 O O . LEU A 1 99 ? 9.053 3.187 -38.437 1.00 78.94 99 LEU A O 1
ATOM 772 N N . ALA A 1 100 ? 8.670 3.985 -36.356 1.00 81.50 100 ALA A N 1
ATOM 773 C CA . ALA A 1 100 ? 9.930 4.707 -36.199 1.00 81.50 100 ALA A CA 1
ATOM 774 C C . ALA A 1 100 ? 11.152 3.804 -35.937 1.00 81.50 100 ALA A C 1
ATOM 776 O O . ALA A 1 100 ? 12.282 4.284 -36.002 1.00 81.50 100 ALA A O 1
ATOM 777 N N . ASP A 1 101 ? 10.949 2.517 -35.649 1.00 77.69 101 ASP A N 1
ATOM 778 C CA . ASP A 1 101 ? 12.025 1.579 -35.326 1.00 77.69 101 ASP A CA 1
ATOM 779 C C . ASP A 1 101 ? 12.858 1.218 -36.571 1.00 77.69 101 ASP A C 1
ATOM 781 O O . ASP A 1 101 ? 12.326 0.714 -37.559 1.00 77.69 101 ASP A O 1
ATOM 785 N N . SER A 1 102 ? 14.163 1.489 -36.561 1.00 79.38 102 SER A N 1
ATOM 786 C CA . SER A 1 102 ? 15.059 1.195 -37.690 1.00 79.38 102 SER A CA 1
ATOM 787 C C . SER A 1 102 ? 15.562 -0.251 -37.734 1.00 79.38 102 SER A C 1
ATOM 789 O O . SER A 1 102 ? 16.153 -0.646 -38.737 1.00 79.38 102 SER A O 1
ATOM 791 N N . GLU A 1 103 ? 15.370 -1.025 -36.665 1.00 86.06 103 GLU A N 1
ATOM 792 C CA . GLU A 1 103 ? 15.793 -2.428 -36.578 1.00 86.06 103 GLU A CA 1
ATOM 793 C C . GLU A 1 103 ? 14.743 -3.383 -37.156 1.00 86.06 103 GLU A C 1
ATOM 795 O O . GLU A 1 103 ? 15.075 -4.486 -37.588 1.00 86.06 103 GLU A O 1
ATOM 800 N N . LEU A 1 104 ? 13.480 -2.953 -37.215 1.00 82.00 104 LEU A N 1
ATOM 801 C CA . LEU A 1 104 ? 12.403 -3.710 -37.844 1.00 82.00 104 LEU A CA 1
ATOM 802 C C . LEU A 1 104 ? 12.325 -3.432 -39.346 1.00 82.00 104 LEU A C 1
ATOM 804 O O . LEU A 1 104 ? 12.268 -2.283 -39.791 1.00 82.00 104 LEU A O 1
ATOM 808 N N . THR A 1 105 ? 12.210 -4.494 -40.138 1.00 85.19 105 THR A N 1
ATOM 809 C CA . THR A 1 105 ? 11.920 -4.355 -41.568 1.00 85.19 105 THR A CA 1
ATOM 810 C C . THR A 1 105 ? 10.466 -3.933 -41.795 1.00 85.19 105 THR A C 1
ATOM 812 O O . THR A 1 105 ? 9.573 -4.227 -40.993 1.00 85.19 105 THR A O 1
ATOM 815 N N . ASP A 1 106 ? 10.180 -3.300 -42.935 1.00 84.69 106 ASP A N 1
ATOM 816 C CA . ASP A 1 106 ? 8.818 -2.859 -43.276 1.00 84.69 106 ASP A CA 1
ATOM 817 C C . ASP A 1 106 ? 7.799 -4.012 -43.255 1.00 84.69 106 ASP A C 1
ATOM 819 O O . ASP A 1 106 ? 6.654 -3.849 -42.824 1.00 84.69 106 ASP A O 1
ATOM 823 N N . ALA A 1 107 ? 8.221 -5.217 -43.649 1.00 85.56 107 ALA A N 1
ATOM 824 C CA . ALA A 1 107 ? 7.379 -6.410 -43.621 1.00 85.56 107 ALA A CA 1
ATOM 825 C C . ALA A 1 107 ? 7.019 -6.856 -42.190 1.00 85.56 107 ALA A C 1
ATOM 827 O O . ALA A 1 107 ? 5.907 -7.337 -41.948 1.00 85.56 107 ALA A O 1
ATOM 828 N N . GLU A 1 108 ? 7.937 -6.700 -41.236 1.00 81.38 108 GLU A N 1
ATOM 829 C CA . GLU A 1 108 ? 7.716 -7.029 -39.825 1.00 81.38 108 GLU A CA 1
ATOM 830 C C . GLU A 1 108 ? 6.825 -5.988 -39.154 1.00 81.38 108 GLU A C 1
ATOM 832 O O . GLU A 1 108 ? 5.844 -6.355 -38.500 1.00 81.38 108 GLU A O 1
ATOM 837 N N . LYS A 1 109 ? 7.068 -4.701 -39.425 1.00 83.69 109 LYS A N 1
ATOM 838 C CA . LYS A 1 109 ? 6.215 -3.597 -38.960 1.00 83.69 109 LYS A CA 1
ATOM 839 C C . LYS A 1 109 ? 4.755 -3.808 -39.363 1.00 83.69 109 LYS A C 1
ATOM 841 O O . LYS A 1 109 ? 3.858 -3.742 -38.522 1.00 83.69 109 LYS A O 1
ATOM 846 N N . ILE A 1 110 ? 4.502 -4.158 -40.627 1.00 84.31 110 ILE A N 1
ATOM 847 C CA . ILE A 1 110 ? 3.146 -4.411 -41.143 1.00 84.31 110 ILE A CA 1
ATOM 848 C C . ILE A 1 110 ? 2.463 -5.582 -40.416 1.00 84.31 110 ILE A C 1
ATOM 850 O O . ILE A 1 110 ? 1.272 -5.498 -40.097 1.00 84.31 110 ILE A O 1
ATOM 854 N N . LYS A 1 111 ? 3.187 -6.675 -40.132 1.00 84.50 111 LYS A N 1
ATOM 855 C CA . LYS A 1 111 ? 2.630 -7.834 -39.408 1.00 84.50 111 LYS A CA 1
ATOM 856 C C . LYS A 1 111 ? 2.216 -7.460 -37.988 1.00 84.50 111 LYS A C 1
ATOM 858 O O . LYS A 1 111 ? 1.116 -7.822 -37.568 1.00 84.50 111 LYS A O 1
ATOM 863 N N . ILE A 1 112 ? 3.062 -6.716 -37.278 1.00 83.25 112 ILE A N 1
ATOM 864 C CA . ILE A 1 112 ? 2.805 -6.312 -35.892 1.00 83.25 112 ILE A CA 1
ATOM 865 C C . ILE A 1 112 ? 1.619 -5.341 -35.834 1.00 83.25 112 ILE A C 1
ATOM 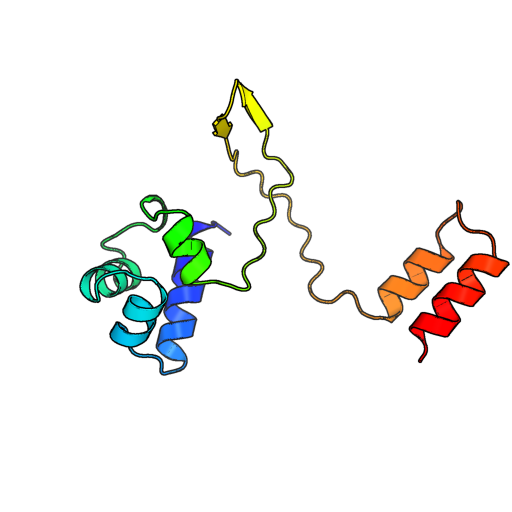867 O O . ILE A 1 112 ? 0.689 -5.564 -35.060 1.00 83.25 112 ILE A O 1
ATOM 871 N N . ILE A 1 113 ? 1.569 -4.337 -36.718 1.00 83.00 113 ILE A N 1
ATOM 872 C CA . ILE A 1 113 ? 0.445 -3.385 -36.796 1.00 83.00 113 ILE A CA 1
ATOM 873 C C . ILE A 1 113 ? -0.873 -4.102 -37.113 1.00 83.00 113 ILE A C 1
ATOM 875 O O . ILE A 1 113 ? -1.916 -3.745 -36.569 1.00 83.00 113 ILE A O 1
ATOM 879 N N . ARG A 1 114 ? -0.854 -5.140 -37.960 1.00 83.25 114 ARG A N 1
ATOM 880 C CA . ARG A 1 114 ? -2.054 -5.932 -38.269 1.00 83.25 114 ARG A CA 1
ATOM 881 C C . ARG A 1 114 ? -2.595 -6.665 -37.039 1.00 83.25 114 ARG A C 1
ATOM 883 O O . ARG A 1 114 ? -3.807 -6.678 -36.846 1.00 83.25 114 ARG A O 1
ATOM 890 N N . VAL A 1 115 ? -1.726 -7.266 -36.224 1.00 81.44 115 VAL A N 1
ATOM 891 C CA . VAL A 1 115 ? -2.128 -7.919 -34.963 1.00 81.44 115 VAL A CA 1
ATOM 892 C C . VAL A 1 115 ? -2.655 -6.880 -33.985 1.00 81.44 115 VAL A C 1
ATOM 894 O O . VAL A 1 115 ? -3.728 -7.055 -33.416 1.00 81.44 115 VAL A O 1
ATOM 897 N N . LEU A 1 116 ? -1.945 -5.759 -33.876 1.00 74.06 116 LEU A N 1
ATOM 898 C CA . LEU A 1 116 ? -2.336 -4.644 -33.037 1.00 74.06 116 LEU A CA 1
ATOM 899 C C . LEU A 1 116 ? -3.586 -3.931 -33.516 1.00 74.06 116 LEU A C 1
ATOM 901 O O . LEU A 1 116 ? -4.018 -3.099 -32.748 1.00 74.06 116 LEU A O 1
ATOM 905 N N . ARG A 1 117 ? -4.161 -4.189 -34.700 1.00 71.62 117 ARG A N 1
ATOM 906 C CA . ARG A 1 117 ? -5.416 -3.581 -35.203 1.00 71.62 117 ARG A CA 1
ATOM 907 C C . ARG A 1 117 ? -6.661 -4.479 -35.076 1.00 71.62 117 ARG A C 1
ATOM 909 O O . ARG A 1 117 ? -7.751 -4.001 -35.381 1.00 71.62 117 ARG A O 1
ATOM 916 N N . LYS A 1 118 ? -6.516 -5.733 -34.633 1.00 57.91 118 LYS A N 1
ATOM 917 C CA . LYS A 1 118 ? -7.651 -6.590 -34.236 1.00 57.91 118 LYS A CA 1
ATOM 918 C C . LYS A 1 118 ? -8.234 -6.176 -32.890 1.00 57.91 118 LYS A C 1
ATOM 920 O O . LYS A 1 118 ? -9.444 -6.400 -32.712 1.00 57.91 118 LYS A O 1
#